Protein AF-A0A0Q5LXE8-F1 (afdb_monomer_lite)

Structure (mmCIF, N/CA/C/O backbone):
data_AF-A0A0Q5LXE8-F1
#
_entry.id   AF-A0A0Q5LXE8-F1
#
loop_
_atom_site.group_PDB
_atom_site.id
_atom_site.type_symbol
_atom_site.label_atom_id
_atom_site.label_alt_id
_atom_site.label_comp_id
_atom_site.label_asym_id
_atom_site.label_entity_id
_atom_site.label_seq_id
_atom_site.pdbx_PDB_ins_code
_atom_site.Cartn_x
_atom_site.Cartn_y
_atom_site.Cartn_z
_atom_site.occupancy
_atom_site.B_iso_or_equiv
_atom_site.auth_seq_id
_atom_site.auth_comp_id
_atom_site.auth_asym_id
_atom_site.auth_atom_id
_atom_site.pdbx_PDB_model_num
ATOM 1 N N . MET A 1 1 ? -20.394 -5.413 -3.104 1.00 43.16 1 MET A N 1
ATOM 2 C CA . MET A 1 1 ? -20.670 -5.045 -1.696 1.00 43.16 1 MET A CA 1
ATOM 3 C C . MET A 1 1 ? -19.802 -5.843 -0.697 1.00 43.16 1 MET A C 1
ATOM 5 O O . MET A 1 1 ? -20.234 -6.058 0.421 1.00 43.16 1 MET A O 1
ATOM 9 N N . SER A 1 2 ? -18.561 -6.248 -1.033 1.00 53.00 2 SER A N 1
ATOM 10 C CA . SER A 1 2 ? -17.714 -7.101 -0.161 1.00 53.00 2 SER A CA 1
ATOM 11 C C . SER A 1 2 ? -16.307 -6.540 0.102 1.00 53.00 2 SER A C 1
ATOM 13 O O . SER A 1 2 ? -15.393 -7.279 0.457 1.00 53.00 2 SER A O 1
ATOM 15 N N . ALA A 1 3 ? -16.092 -5.230 -0.058 1.00 59.59 3 ALA A N 1
ATOM 16 C CA . ALA A 1 3 ? -14.755 -4.654 0.108 1.00 59.59 3 ALA A CA 1
ATOM 17 C C . ALA A 1 3 ? -14.202 -4.836 1.537 1.00 59.59 3 ALA A C 1
ATOM 19 O O . ALA A 1 3 ? -12.994 -4.943 1.709 1.00 59.59 3 ALA A O 1
ATOM 20 N N . TRP A 1 4 ? -15.066 -4.903 2.556 1.00 59.84 4 TRP A N 1
ATOM 21 C CA . TRP A 1 4 ? -14.654 -4.931 3.967 1.00 59.84 4 TRP A CA 1
ATOM 22 C C . TRP A 1 4 ? -14.289 -6.317 4.502 1.00 59.84 4 TRP A C 1
ATOM 24 O O . TRP A 1 4 ? -13.706 -6.406 5.572 1.00 59.84 4 TRP A O 1
ATOM 34 N N . ILE A 1 5 ? -14.597 -7.384 3.759 1.00 64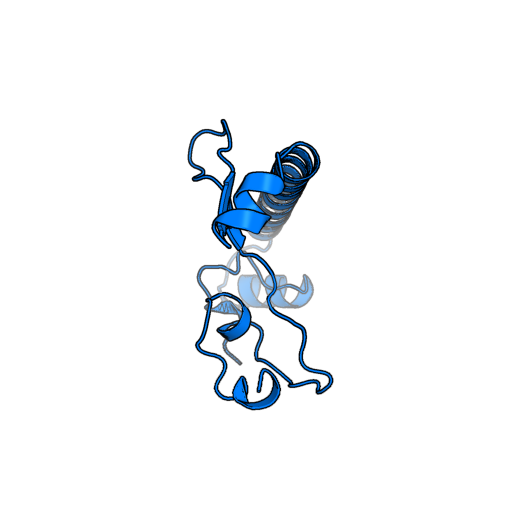.69 5 ILE A N 1
ATOM 35 C CA . ILE A 1 5 ? -14.222 -8.765 4.115 1.00 64.69 5 ILE A CA 1
ATOM 36 C C . ILE A 1 5 ? -12.831 -9.128 3.579 1.00 64.69 5 ILE A C 1
ATOM 38 O O . ILE A 1 5 ? -12.340 -10.234 3.793 1.00 64.69 5 ILE A O 1
ATOM 42 N N . SER A 1 6 ? -12.194 -8.212 2.843 1.00 71.56 6 SER A N 1
ATO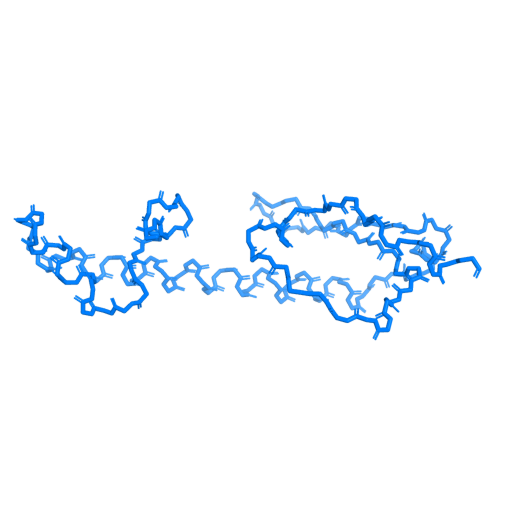M 43 C CA . SER A 1 6 ? -10.834 -8.417 2.371 1.00 71.56 6 SER A CA 1
ATOM 44 C C . SER A 1 6 ? -9.884 -8.470 3.572 1.00 71.56 6 SER A C 1
ATOM 46 O O . SER A 1 6 ? -9.887 -7.532 4.371 1.00 71.56 6 SER A O 1
ATOM 48 N N . PRO A 1 7 ? -9.000 -9.480 3.667 1.00 67.50 7 PRO A N 1
ATOM 49 C CA . PRO A 1 7 ? -8.011 -9.563 4.745 1.00 67.50 7 PRO A CA 1
ATOM 50 C C . PRO A 1 7 ? -7.016 -8.390 4.732 1.00 67.50 7 PRO A C 1
ATOM 52 O O . PRO A 1 7 ? -6.269 -8.191 5.682 1.00 67.50 7 PRO A O 1
ATOM 55 N N . HIS A 1 8 ? -7.010 -7.588 3.664 1.00 70.19 8 HIS A N 1
ATOM 56 C CA . HIS A 1 8 ? -6.180 -6.394 3.527 1.00 70.19 8 HIS A CA 1
ATOM 57 C C . HIS A 1 8 ? -6.864 -5.110 4.023 1.00 70.19 8 HIS A C 1
ATOM 59 O O . HIS A 1 8 ? -6.289 -4.027 3.899 1.00 70.19 8 HIS A O 1
ATOM 65 N N . VAL A 1 9 ? -8.096 -5.193 4.534 1.00 79.31 9 VAL A N 1
ATOM 66 C CA . VAL A 1 9 ? -8.852 -4.043 5.039 1.00 79.31 9 VAL A CA 1
ATOM 67 C C . VAL A 1 9 ? -8.870 -4.075 6.563 1.00 79.31 9 VAL A C 1
ATOM 69 O O . VAL A 1 9 ? -9.574 -4.864 7.175 1.00 79.31 9 VAL A O 1
ATOM 72 N N . ILE A 1 10 ? -8.093 -3.173 7.168 1.00 88.12 10 ILE A N 1
ATOM 73 C CA . ILE A 1 10 ? -7.963 -3.027 8.629 1.00 88.12 10 ILE A CA 1
ATOM 74 C C . ILE A 1 10 ? -9.265 -2.504 9.259 1.00 88.12 10 ILE A C 1
ATOM 76 O O . ILE A 1 10 ? -9.669 -2.938 10.331 1.00 88.12 10 ILE A O 1
ATOM 80 N N . ARG A 1 11 ? -9.913 -1.543 8.590 1.00 89.56 11 ARG A N 1
ATOM 81 C CA . ARG A 1 11 ? -11.207 -0.945 8.953 1.00 89.56 11 ARG A CA 1
ATOM 82 C C . ARG A 1 11 ? -11.861 -0.324 7.716 1.00 89.56 11 ARG A C 1
ATOM 84 O O . ARG A 1 11 ? -11.142 -0.022 6.754 1.00 89.56 11 ARG A O 1
ATOM 91 N N . PRO A 1 12 ? -13.179 -0.056 7.731 1.00 89.50 12 PRO A N 1
ATOM 92 C CA . PRO A 1 12 ? -13.830 0.760 6.714 1.00 89.50 12 PRO A CA 1
ATOM 93 C C . PRO A 1 12 ? -13.096 2.084 6.460 1.00 89.50 12 PRO A C 1
ATOM 95 O O . PRO A 1 12 ? -12.472 2.671 7.352 1.00 89.50 12 PRO A O 1
ATOM 98 N N . GLN A 1 13 ? -13.151 2.549 5.209 1.00 85.44 13 GLN A N 1
ATOM 99 C CA . GLN A 1 13 ? -12.466 3.779 4.809 1.00 85.44 13 GLN A CA 1
ATOM 100 C C . GLN A 1 13 ? -13.068 5.005 5.488 1.00 85.44 13 GLN A C 1
ATOM 102 O O . GLN A 1 13 ? -12.315 5.843 5.984 1.00 85.44 13 GLN A O 1
ATOM 107 N N . ARG A 1 14 ? -14.404 5.083 5.524 1.00 89.56 14 ARG A N 1
ATOM 108 C CA . ARG A 1 14 ? -15.137 6.174 6.162 1.00 89.56 14 ARG A CA 1
ATOM 109 C C . ARG A 1 14 ? -15.311 5.874 7.641 1.00 89.56 14 ARG A C 1
ATOM 111 O O . ARG A 1 14 ? -15.709 4.775 8.020 1.00 89.56 14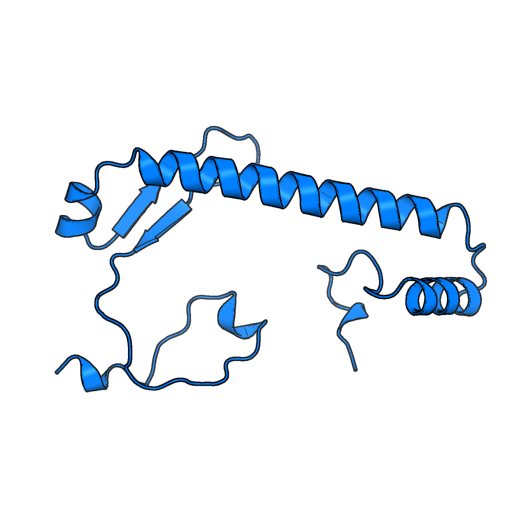 ARG A O 1
ATOM 118 N N . ASP A 1 15 ? -15.067 6.885 8.458 1.00 93.00 15 ASP A N 1
ATOM 119 C CA . ASP A 1 15 ? -15.128 6.761 9.912 1.00 93.00 15 ASP A CA 1
ATOM 120 C C . ASP A 1 15 ? -16.532 6.415 10.397 1.00 93.00 15 ASP A C 1
ATOM 122 O O . ASP A 1 15 ? -16.699 5.513 11.216 1.00 93.00 15 ASP A O 1
ATOM 126 N N . ARG A 1 16 ? -17.544 7.033 9.781 1.00 94.19 16 ARG A N 1
ATOM 127 C CA . ARG A 1 16 ? -18.945 6.755 10.088 1.00 94.19 16 ARG A CA 1
ATOM 128 C C . ARG A 1 16 ? -19.332 5.299 9.841 1.00 94.19 16 ARG A C 1
ATOM 130 O O . ARG A 1 16 ? -20.047 4.710 10.644 1.00 94.19 16 ARG A O 1
ATOM 137 N N . ASP A 1 17 ? -18.848 4.719 8.747 1.00 92.19 17 ASP A N 1
ATOM 138 C CA . ASP A 1 17 ? -19.138 3.326 8.410 1.00 92.19 17 ASP A CA 1
ATOM 139 C C . ASP A 1 17 ? -18.531 2.390 9.461 1.00 92.19 17 ASP A C 1
ATOM 141 O O . ASP A 1 17 ? -19.145 1.398 9.843 1.00 92.19 17 ASP A O 1
ATOM 145 N N . PHE A 1 18 ? -17.348 2.726 9.981 1.00 93.12 18 PHE A N 1
ATOM 146 C CA . PHE A 1 18 ? -16.712 1.923 11.016 1.00 93.12 18 PHE A CA 1
ATOM 147 C C . PHE A 1 18 ? -17.419 2.020 12.371 1.00 93.12 18 PHE A C 1
ATOM 149 O O . PHE A 1 18 ? -17.645 0.992 13.003 1.00 93.12 18 PHE A O 1
ATOM 156 N N . GLU A 1 19 ? -17.832 3.216 12.794 1.00 95.44 19 GLU A N 1
ATOM 157 C CA . GLU A 1 19 ? -18.651 3.392 14.004 1.00 95.44 19 GLU A CA 1
ATOM 158 C C . GLU A 1 19 ? -19.949 2.582 13.947 1.00 95.44 19 GLU A C 1
ATOM 160 O O . GLU A 1 19 ? -20.330 1.944 14.931 1.00 95.44 19 GLU A O 1
ATOM 165 N N . LEU A 1 20 ? -20.622 2.593 12.790 1.00 94.62 20 LEU A N 1
ATOM 166 C CA . LEU A 1 20 ? -21.849 1.832 12.571 1.00 94.62 20 LEU A CA 1
ATOM 167 C C . LEU A 1 20 ? -21.596 0.330 12.687 1.00 94.62 20 LEU A C 1
ATOM 169 O O . LEU A 1 20 ? -22.377 -0.360 13.336 1.00 94.62 20 LEU A O 1
ATOM 173 N N . VAL A 1 21 ? -20.495 -0.167 12.118 1.00 92.12 21 VAL A N 1
ATOM 174 C CA . VAL A 1 21 ? -20.101 -1.577 12.241 1.00 92.12 21 VAL A CA 1
ATOM 175 C C . VAL A 1 21 ? -19.830 -1.950 13.698 1.00 92.12 21 VAL A C 1
ATOM 177 O O . VAL A 1 21 ? -20.355 -2.956 14.164 1.00 92.12 21 VAL A O 1
ATOM 180 N N . LEU A 1 22 ? -19.065 -1.143 14.440 1.00 94.44 22 LEU A N 1
ATOM 181 C CA . LEU A 1 22 ? -18.778 -1.408 15.856 1.00 94.44 22 LEU A CA 1
ATOM 182 C C . LEU A 1 22 ? -20.060 -1.436 16.694 1.00 94.44 22 LEU A C 1
ATOM 184 O O . LEU A 1 22 ? -20.274 -2.364 17.471 1.00 94.44 22 LEU A O 1
ATOM 188 N N . THR A 1 23 ? -20.941 -0.462 16.470 1.00 95.44 23 THR A N 1
ATOM 189 C CA . THR A 1 23 ? -22.230 -0.369 17.166 1.00 95.44 23 THR A CA 1
ATOM 190 C C . THR A 1 23 ? -23.134 -1.553 16.831 1.00 95.44 23 THR A C 1
ATOM 192 O O . THR A 1 23 ? -23.749 -2.131 17.723 1.00 95.44 23 THR A O 1
ATOM 195 N N . TRP A 1 24 ? -23.198 -1.949 15.557 1.00 95.00 24 TRP A N 1
ATOM 196 C CA . TRP A 1 24 ? -23.979 -3.103 15.107 1.00 95.00 24 TRP A CA 1
ATOM 197 C C . TRP A 1 24 ? -23.482 -4.417 15.722 1.00 95.00 24 TRP A C 1
ATOM 199 O O . TRP A 1 24 ? -24.287 -5.279 16.061 1.00 95.00 24 TRP A O 1
ATOM 209 N N . LEU A 1 25 ? -22.170 -4.542 15.935 1.00 93.69 25 LEU A N 1
ATOM 210 C CA . LEU A 1 25 ? -21.552 -5.668 16.640 1.00 93.69 25 LEU A CA 1
ATOM 211 C C . LEU A 1 25 ? -21.734 -5.614 18.169 1.00 93.69 25 LEU A C 1
ATOM 213 O O . LEU A 1 25 ? -21.256 -6.508 18.864 1.00 93.69 25 LEU A O 1
ATOM 217 N N . GLY A 1 26 ? -22.388 -4.580 18.710 1.00 96.19 26 GLY A N 1
ATOM 218 C CA . GLY A 1 26 ? -22.544 -4.385 20.154 1.00 96.19 26 GLY A CA 1
ATOM 219 C C . GLY A 1 26 ? -21.235 -4.053 20.879 1.00 96.19 26 GLY A C 1
ATOM 220 O O . GLY A 1 26 ? -21.159 -4.183 22.100 1.00 96.19 26 GLY A O 1
ATOM 221 N N . LEU A 1 27 ? -20.196 -3.640 20.146 1.00 95.44 27 LEU A N 1
ATOM 222 C CA . LEU A 1 27 ? -18.914 -3.235 20.710 1.00 95.44 27 LEU A CA 1
ATOM 223 C C . LEU A 1 27 ? -18.953 -1.755 21.091 1.00 95.44 27 LEU A C 1
ATOM 225 O O . LEU A 1 27 ? -19.575 -0.931 20.417 1.00 95.44 27 LEU A O 1
ATOM 229 N N . GLN A 1 28 ? -18.240 -1.392 22.157 1.00 96.06 28 GLN A N 1
ATOM 230 C CA . GLN A 1 28 ? -18.005 0.020 22.447 1.00 96.06 28 GLN A CA 1
ATOM 231 C C . GLN A 1 28 ? -17.181 0.646 21.316 1.00 96.06 28 GLN A C 1
ATOM 233 O O . GLN A 1 28 ? -16.271 0.014 20.791 1.00 96.06 28 GLN A O 1
ATOM 238 N N . VAL A 1 29 ? -17.488 1.883 20.917 1.00 94.75 29 VAL A N 1
ATOM 239 C CA . VAL A 1 29 ? -16.751 2.541 19.820 1.00 94.75 29 VAL A CA 1
ATOM 240 C C . VAL A 1 29 ? -15.281 2.717 20.199 1.00 94.75 29 VAL A C 1
ATOM 242 O O . VAL A 1 29 ? -14.394 2.418 19.404 1.00 94.75 29 VAL A O 1
ATOM 245 N N . GLN A 1 30 ? -15.015 3.132 21.437 1.00 95.62 30 GLN A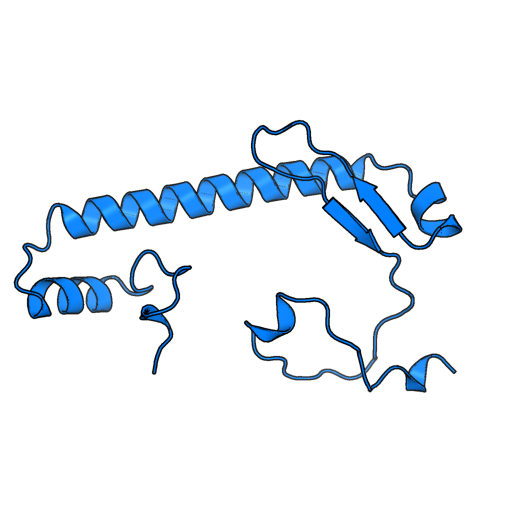 N 1
ATOM 246 C CA . GLN A 1 30 ? -13.669 3.150 22.003 1.00 95.62 30 GLN A CA 1
ATOM 247 C C . GLN A 1 30 ? -13.416 1.904 22.860 1.00 95.62 30 GLN A C 1
ATOM 249 O O . GLN A 1 30 ? -14.350 1.423 23.501 1.00 95.62 30 GLN A O 1
ATOM 254 N N . PRO A 1 31 ? -12.179 1.366 22.882 1.00 95.31 31 PRO A N 1
ATOM 255 C CA . PRO A 1 31 ? -10.964 1.863 22.211 1.00 95.31 31 PRO A CA 1
ATOM 256 C C . PRO A 1 31 ? -10.781 1.346 20.769 1.00 95.31 31 PRO A C 1
ATOM 258 O O . PRO A 1 31 ? -9.779 1.634 20.118 1.00 95.31 31 PRO A O 1
ATOM 261 N N . TYR A 1 32 ? -11.714 0.536 20.258 1.00 95.62 32 TYR A N 1
ATOM 262 C CA . TYR A 1 32 ? -11.566 -0.157 18.973 1.00 95.62 32 TYR A CA 1
ATOM 263 C C . TYR A 1 32 ? -11.393 0.798 17.790 1.00 95.62 32 TYR A C 1
ATOM 265 O O . TYR A 1 32 ? -10.596 0.529 16.887 1.00 95.62 32 TYR A O 1
ATOM 273 N N . PHE A 1 33 ? -12.108 1.926 17.807 1.00 95.81 33 PHE A N 1
ATOM 274 C CA . PHE A 1 33 ? -11.987 2.949 16.782 1.00 95.81 33 PHE A CA 1
ATOM 275 C C . PHE A 1 33 ? -10.572 3.521 16.725 1.00 95.81 33 PHE A C 1
ATOM 277 O O . PHE A 1 33 ? -9.983 3.602 15.642 1.00 95.81 33 PHE A O 1
ATOM 284 N N . GLU A 1 34 ? -10.027 3.905 17.877 1.00 96.50 34 GLU A N 1
ATOM 285 C CA . GLU A 1 34 ? -8.678 4.450 17.991 1.00 96.50 34 GLU A CA 1
ATOM 286 C C . GLU A 1 34 ? -7.632 3.411 17.587 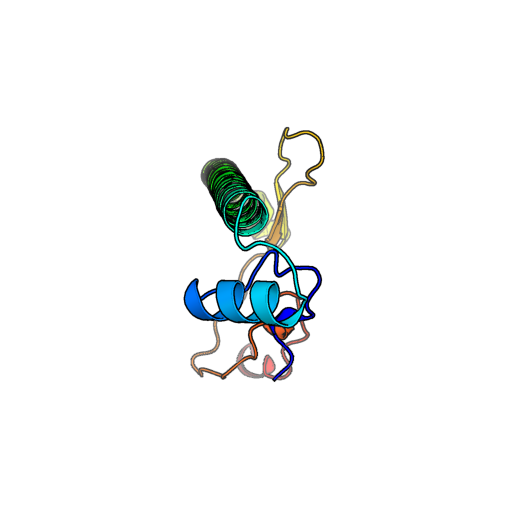1.00 96.50 34 GLU A C 1
ATOM 288 O O . GLU A 1 34 ? -6.847 3.663 16.676 1.00 96.50 34 GLU A O 1
ATOM 293 N N . ASN A 1 35 ? -7.699 2.202 18.145 1.00 96.12 35 ASN A N 1
ATOM 294 C CA . ASN A 1 35 ? -6.750 1.131 17.843 1.00 96.12 35 ASN A CA 1
ATOM 295 C C . ASN A 1 35 ? -6.674 0.829 16.339 1.00 96.12 35 ASN A C 1
ATOM 297 O O . ASN A 1 35 ? -5.584 0.761 15.768 1.00 96.12 35 ASN A O 1
ATOM 301 N N . ALA A 1 36 ? -7.819 0.696 15.663 1.00 94.06 36 ALA A N 1
ATOM 302 C CA . ALA A 1 36 ? -7.833 0.434 14.226 1.00 94.06 36 ALA A CA 1
ATOM 303 C C . ALA A 1 36 ? -7.462 1.672 13.386 1.00 94.06 36 ALA A C 1
ATOM 305 O O . ALA A 1 36 ? -6.927 1.518 12.286 1.00 94.06 36 ALA A O 1
ATOM 306 N N . SER A 1 37 ? -7.720 2.895 13.873 1.00 94.56 37 SER A N 1
ATOM 307 C CA . SER A 1 37 ? -7.215 4.130 13.244 1.00 94.56 37 SER A CA 1
ATOM 308 C C . SER A 1 37 ? -5.694 4.165 13.257 1.00 94.56 37 SER A C 1
ATOM 310 O O . SER A 1 37 ? -5.078 4.352 12.208 1.00 94.56 37 SER A O 1
ATOM 312 N N . THR A 1 38 ? -5.109 3.937 14.431 1.00 96.50 38 THR A N 1
ATOM 313 C CA . THR A 1 38 ? -3.666 3.931 14.658 1.00 96.50 38 THR A CA 1
ATOM 314 C C . THR A 1 38 ? -3.005 2.833 13.840 1.00 96.50 38 THR A C 1
ATOM 316 O O . THR A 1 38 ? -2.075 3.108 13.088 1.00 96.50 38 THR A O 1
ATOM 319 N N . LEU A 1 39 ? -3.551 1.613 13.862 1.00 95.06 39 LEU A N 1
ATOM 320 C CA . LEU A 1 39 ? -3.041 0.517 13.040 1.00 95.06 39 LEU A CA 1
ATOM 321 C C . LEU A 1 39 ? -3.091 0.848 11.539 1.00 95.06 39 LEU A C 1
ATOM 323 O O . LEU A 1 39 ? -2.110 0.634 10.830 1.00 95.06 39 LEU A O 1
ATOM 327 N N . ARG A 1 40 ? -4.203 1.413 11.039 1.00 92.31 40 ARG A N 1
ATOM 328 C CA . ARG A 1 40 ? -4.313 1.841 9.632 1.00 92.31 40 ARG A CA 1
ATOM 329 C C . ARG A 1 40 ? -3.263 2.893 9.282 1.00 92.31 40 ARG A C 1
ATOM 331 O O . ARG A 1 40 ? -2.654 2.813 8.216 1.00 92.31 40 ARG A O 1
ATOM 338 N N . TYR A 1 41 ? -3.074 3.876 10.157 1.00 93.81 41 TYR A N 1
ATOM 339 C CA . TYR A 1 41 ? -2.090 4.933 9.971 1.00 93.81 41 TYR A CA 1
ATOM 340 C C . TYR A 1 41 ? -0.666 4.372 9.906 1.00 93.81 41 TYR A C 1
ATOM 342 O O . TYR A 1 41 ? 0.029 4.631 8.922 1.00 93.81 41 TYR A O 1
ATOM 350 N N . GLU A 1 42 ? -0.263 3.558 10.883 1.00 95.25 42 GLU A N 1
ATOM 351 C CA . GLU A 1 42 ? 1.093 3.006 10.952 1.00 95.25 42 GLU A CA 1
ATOM 352 C C . GLU A 1 42 ? 1.385 2.052 9.790 1.00 95.25 42 GLU A C 1
ATOM 354 O O . GLU A 1 42 ? 2.437 2.153 9.162 1.00 95.25 42 GLU A O 1
ATOM 359 N N . VAL A 1 43 ? 0.428 1.203 9.395 1.00 90.81 43 VAL A N 1
ATOM 360 C CA . VAL A 1 43 ? 0.589 0.340 8.211 1.00 90.81 43 VAL A CA 1
ATOM 361 C C . VAL A 1 43 ? 0.776 1.175 6.943 1.00 90.81 43 VAL A C 1
ATOM 363 O O . VAL A 1 43 ? 1.654 0.884 6.127 1.00 90.81 43 VAL A O 1
ATOM 366 N N . HIS A 1 44 ? -0.018 2.232 6.753 1.00 89.44 44 HIS A N 1
ATOM 367 C CA . HIS A 1 44 ? 0.143 3.116 5.598 1.00 89.44 44 HIS A CA 1
ATOM 368 C C . HIS A 1 44 ? 1.457 3.891 5.631 1.00 89.44 44 HIS A C 1
ATOM 370 O O . HIS A 1 44 ? 2.078 4.067 4.583 1.00 89.44 44 HIS A O 1
ATOM 376 N N . ARG A 1 45 ? 1.894 4.340 6.809 1.00 93.94 45 ARG A N 1
ATOM 377 C CA . ARG A 1 45 ? 3.183 5.001 6.991 1.00 93.94 45 ARG A CA 1
ATOM 378 C C . ARG A 1 45 ? 4.331 4.063 6.626 1.00 93.94 45 ARG A C 1
ATOM 380 O O . ARG A 1 45 ? 5.097 4.411 5.734 1.00 93.94 45 ARG A O 1
ATOM 387 N N . ALA A 1 46 ? 4.382 2.870 7.215 1.00 89.56 46 ALA A N 1
ATOM 388 C CA . ALA A 1 46 ? 5.407 1.868 6.932 1.00 89.56 46 ALA A CA 1
ATOM 389 C C . ALA A 1 46 ? 5.435 1.478 5.445 1.00 89.56 46 ALA A C 1
ATOM 391 O O . ALA A 1 46 ? 6.499 1.386 4.842 1.00 89.56 46 ALA A O 1
ATOM 392 N N . THR A 1 47 ? 4.264 1.334 4.813 1.00 86.56 47 THR A N 1
ATOM 393 C CA . THR A 1 47 ? 4.174 1.049 3.369 1.00 86.56 47 THR A CA 1
ATOM 394 C C . THR A 1 47 ? 4.768 2.178 2.520 1.00 86.56 47 THR A C 1
ATOM 396 O O . THR A 1 47 ? 5.453 1.908 1.534 1.00 86.56 47 THR A O 1
ATOM 399 N N . ARG A 1 48 ? 4.510 3.447 2.873 1.00 90.12 48 ARG A N 1
ATOM 400 C CA . ARG A 1 48 ? 5.100 4.604 2.176 1.00 90.12 48 ARG A CA 1
ATOM 401 C C . ARG A 1 48 ? 6.607 4.681 2.395 1.00 90.12 48 ARG A C 1
ATOM 403 O O . ARG A 1 48 ? 7.335 4.909 1.441 1.00 90.12 48 ARG A O 1
ATOM 410 N N . GLU A 1 49 ? 7.070 4.471 3.623 1.00 90.94 49 GLU A N 1
ATOM 411 C CA . GLU A 1 49 ? 8.500 4.466 3.944 1.00 90.94 49 GLU A CA 1
ATOM 412 C C . GLU A 1 49 ? 9.239 3.369 3.169 1.00 90.94 49 GLU A C 1
ATOM 414 O O . GLU A 1 49 ? 10.277 3.643 2.570 1.00 90.94 49 GLU A O 1
ATOM 419 N N . LEU A 1 50 ? 8.666 2.163 3.097 1.00 86.00 50 LEU A N 1
ATOM 420 C CA . LEU A 1 50 ? 9.196 1.080 2.275 1.00 86.00 50 LEU A CA 1
ATOM 421 C C . LEU A 1 50 ? 9.258 1.483 0.802 1.00 86.00 50 LEU A C 1
ATOM 423 O O . LEU A 1 50 ? 10.313 1.350 0.196 1.00 86.00 50 LEU A O 1
ATOM 427 N N . ARG A 1 51 ? 8.163 2.010 0.234 1.00 85.56 51 ARG A N 1
ATOM 428 C CA . ARG A 1 51 ? 8.144 2.480 -1.159 1.00 85.56 51 ARG A CA 1
ATOM 429 C C . ARG A 1 51 ? 9.270 3.477 -1.432 1.00 85.56 51 ARG A C 1
ATOM 431 O O . ARG A 1 51 ? 9.981 3.303 -2.408 1.00 85.56 51 ARG A O 1
ATOM 438 N N . ASN A 1 52 ? 9.458 4.470 -0.571 1.00 88.75 52 ASN A N 1
ATOM 439 C CA . ASN A 1 52 ? 10.506 5.470 -0.771 1.00 88.75 52 ASN A CA 1
ATOM 440 C C . ASN A 1 52 ? 11.908 4.837 -0.751 1.00 88.75 52 ASN A C 1
ATOM 442 O O . ASN A 1 52 ? 12.778 5.240 -1.515 1.00 88.75 52 ASN A O 1
ATOM 446 N N . ARG A 1 53 ? 12.140 3.828 0.103 1.00 86.12 53 ARG A N 1
ATOM 447 C CA . ARG A 1 53 ? 13.404 3.068 0.107 1.00 86.12 53 ARG A CA 1
ATOM 448 C C . ARG A 1 53 ? 13.580 2.264 -1.178 1.00 86.12 53 ARG A C 1
ATOM 450 O O . ARG A 1 53 ? 14.673 2.244 -1.727 1.00 86.12 53 ARG A O 1
ATOM 457 N N . LEU A 1 54 ? 12.511 1.629 -1.656 1.00 84.38 54 LEU A N 1
ATOM 458 C CA . LEU A 1 54 ? 12.502 0.900 -2.923 1.00 84.38 54 LEU A CA 1
ATOM 459 C C . LEU A 1 54 ? 12.849 1.820 -4.107 1.00 84.38 54 LEU A C 1
ATOM 461 O O . LEU A 1 54 ? 13.701 1.475 -4.920 1.00 84.38 54 LEU A O 1
ATOM 465 N N . GLU A 1 55 ? 12.220 2.996 -4.172 1.00 85.38 55 GLU A N 1
ATOM 466 C CA . GLU A 1 55 ? 12.488 4.026 -5.185 1.00 85.38 55 GLU A CA 1
ATOM 467 C C . GLU A 1 55 ? 13.949 4.492 -5.121 1.00 85.38 55 GLU A C 1
ATOM 469 O O . GLU A 1 55 ? 14.629 4.498 -6.141 1.00 85.38 55 GLU A O 1
ATOM 474 N N . ALA A 1 56 ? 14.483 4.744 -3.922 1.00 87.19 56 ALA A N 1
ATOM 475 C CA . ALA A 1 56 ? 15.882 5.132 -3.757 1.00 87.19 56 ALA A CA 1
ATOM 476 C C . ALA A 1 56 ? 16.875 4.055 -4.235 1.00 87.19 56 ALA A C 1
ATOM 478 O O . ALA A 1 56 ? 17.929 4.390 -4.770 1.00 87.19 56 ALA A O 1
ATOM 479 N N . VAL A 1 57 ? 16.570 2.764 -4.056 1.00 85.19 57 VAL A N 1
ATOM 480 C CA . VAL A 1 57 ? 17.416 1.685 -4.598 1.00 85.19 57 VAL A CA 1
ATOM 481 C C . VAL A 1 57 ? 17.353 1.668 -6.126 1.00 85.19 57 VAL A C 1
ATOM 483 O O . VAL A 1 57 ? 18.389 1.520 -6.768 1.00 85.19 57 VAL A O 1
ATOM 486 N N . ALA A 1 58 ? 16.168 1.861 -6.708 1.00 83.00 58 ALA A N 1
ATOM 487 C CA . ALA A 1 58 ? 16.001 1.926 -8.157 1.00 83.00 58 ALA A CA 1
ATOM 488 C C . ALA A 1 58 ? 16.744 3.118 -8.782 1.00 83.00 58 ALA A C 1
ATOM 490 O O . ALA A 1 58 ? 17.397 2.944 -9.807 1.00 83.00 58 ALA A O 1
ATOM 491 N N . ASP A 1 59 ? 16.721 4.288 -8.138 1.00 84.81 59 ASP A N 1
ATOM 492 C CA . ASP A 1 59 ? 17.425 5.493 -8.601 1.00 84.81 59 ASP A CA 1
ATOM 493 C C . ASP A 1 59 ? 18.953 5.313 -8.675 1.00 84.81 59 ASP A C 1
ATOM 495 O O . ASP A 1 59 ? 19.624 6.009 -9.435 1.00 84.81 59 ASP A O 1
ATOM 499 N N . ASN A 1 60 ? 19.513 4.386 -7.891 1.00 84.44 60 ASN A N 1
ATOM 500 C CA . ASN A 1 60 ? 20.950 4.098 -7.852 1.00 84.44 60 ASN A CA 1
ATOM 501 C C . ASN A 1 60 ? 21.338 2.816 -8.613 1.00 84.44 60 ASN A C 1
ATOM 503 O O . ASN A 1 60 ? 22.509 2.432 -8.599 1.00 84.44 60 ASN A O 1
ATOM 507 N N . ALA A 1 61 ? 20.380 2.126 -9.236 1.00 84.44 61 ALA A N 1
ATOM 508 C CA . ALA A 1 61 ? 20.632 0.868 -9.924 1.00 84.44 61 ALA A CA 1
ATOM 509 C C . ALA A 1 61 ? 21.356 1.079 -11.265 1.00 84.44 61 ALA A C 1
ATOM 511 O O . ALA A 1 61 ? 21.041 1.999 -12.020 1.00 84.44 61 ALA A O 1
ATOM 512 N N . ASP A 1 62 ? 22.287 0.180 -11.599 1.00 84.00 62 ASP A N 1
ATOM 513 C CA . ASP A 1 62 ? 22.893 0.143 -12.932 1.00 84.00 62 ASP A CA 1
ATOM 514 C C . ASP A 1 62 ? 21.892 -0.425 -13.950 1.00 84.00 62 ASP A C 1
ATOM 516 O O . ASP A 1 62 ? 21.645 -1.633 -14.026 1.00 84.00 62 ASP A O 1
ATOM 520 N N . LEU A 1 63 ? 21.305 0.465 -14.749 1.00 84.94 63 LEU A N 1
ATOM 521 C CA . LEU A 1 63 ? 20.290 0.103 -15.733 1.00 84.94 63 LEU A CA 1
ATOM 522 C C . LEU A 1 63 ? 20.849 -0.699 -16.916 1.00 84.94 63 LEU A C 1
ATOM 524 O O . LEU A 1 63 ? 20.059 -1.293 -17.650 1.00 84.94 63 LEU A O 1
ATOM 528 N N . HIS A 1 64 ? 22.170 -0.796 -17.100 1.00 86.38 64 HIS A N 1
ATOM 529 C CA . HIS A 1 64 ? 22.736 -1.598 -18.187 1.00 86.38 64 HIS A CA 1
ATOM 530 C C . HIS A 1 64 ? 22.403 -3.089 -18.059 1.00 86.38 64 HIS A C 1
ATOM 532 O O . HIS A 1 64 ? 22.196 -3.774 -19.067 1.00 86.38 64 HIS A O 1
ATOM 538 N N . GLU A 1 65 ? 22.296 -3.612 -16.834 1.00 83.12 65 GLU A N 1
ATOM 539 C CA . GLU A 1 65 ? 21.839 -4.986 -16.626 1.00 83.12 65 GLU A CA 1
ATOM 540 C C . GLU A 1 65 ? 20.380 -5.153 -17.065 1.00 83.12 65 GLU A C 1
ATOM 542 O O . GLU A 1 65 ? 20.059 -6.104 -17.784 1.00 83.12 65 GLU A O 1
ATOM 547 N N . LEU A 1 66 ? 19.520 -4.192 -16.718 1.00 86.62 66 LEU A N 1
ATOM 548 C CA . LEU A 1 66 ? 18.115 -4.176 -17.119 1.00 86.62 66 LEU A CA 1
ATOM 549 C C . LEU A 1 66 ? 17.960 -4.078 -18.644 1.00 86.62 66 LEU A C 1
ATOM 551 O O . LEU A 1 66 ? 17.121 -4.765 -19.230 1.00 86.62 66 LEU A O 1
ATOM 555 N N . GLU A 1 67 ? 18.785 -3.267 -19.307 1.00 86.56 67 GLU A N 1
ATOM 556 C CA . GLU A 1 67 ? 18.795 -3.135 -20.765 1.00 86.56 67 GLU A CA 1
ATOM 557 C C . GLU A 1 67 ? 19.148 -4.448 -21.465 1.00 86.56 67 GLU A C 1
ATOM 559 O O . GLU A 1 67 ? 18.498 -4.790 -22.462 1.00 86.56 67 GLU A O 1
ATOM 564 N N . ARG A 1 68 ? 20.150 -5.165 -20.933 1.00 88.06 68 ARG A N 1
ATOM 565 C CA . ARG A 1 68 ? 20.716 -6.396 -21.499 1.00 88.06 68 ARG A CA 1
ATOM 566 C C . ARG A 1 68 ? 19.873 -7.636 -21.202 1.00 88.06 68 ARG A C 1
ATOM 568 O O . ARG A 1 68 ? 19.680 -8.460 -22.090 1.00 88.06 68 ARG A O 1
ATOM 575 N N . MET A 1 69 ? 19.410 -7.789 -19.963 1.00 89.75 69 MET A N 1
ATOM 576 C CA . MET A 1 69 ? 18.697 -8.983 -19.486 1.00 89.75 69 MET A CA 1
ATOM 577 C C . MET A 1 69 ? 17.173 -8.837 -19.544 1.00 89.75 69 MET A C 1
ATOM 579 O O . MET A 1 69 ? 16.452 -9.829 -19.427 1.00 89.75 69 MET A O 1
ATOM 583 N N . GLY A 1 70 ? 16.664 -7.611 -19.690 1.00 86.81 70 GLY A N 1
ATOM 584 C CA . GLY A 1 70 ? 15.231 -7.309 -19.676 1.00 86.81 70 GLY A CA 1
ATOM 585 C C . GLY A 1 70 ? 14.584 -7.385 -18.289 1.00 86.81 70 GLY A C 1
ATOM 586 O O . GLY A 1 70 ? 13.405 -7.069 -18.148 1.00 86.81 70 GLY A O 1
ATOM 587 N N . HIS A 1 71 ? 15.331 -7.786 -17.262 1.00 88.44 71 HIS A N 1
ATOM 588 C CA . HIS A 1 71 ? 14.897 -7.818 -15.872 1.00 88.44 71 HIS A CA 1
ATOM 589 C C . HIS A 1 71 ? 16.098 -7.662 -14.938 1.00 88.44 71 HIS A C 1
ATOM 591 O O . HIS A 1 71 ? 17.222 -7.979 -15.322 1.00 88.44 71 HIS A O 1
ATOM 597 N N . MET A 1 72 ? 15.852 -7.204 -13.713 1.00 88.06 72 MET A N 1
ATOM 598 C CA . MET A 1 72 ? 16.840 -7.210 -12.636 1.00 88.06 72 MET A CA 1
ATOM 599 C C . MET A 1 72 ? 16.146 -7.377 -11.283 1.00 88.06 72 MET A C 1
ATOM 601 O O . MET A 1 72 ? 14.958 -7.077 -11.142 1.00 88.06 72 MET A O 1
ATOM 605 N N . THR A 1 73 ? 16.888 -7.845 -10.282 1.00 86.12 73 THR A N 1
ATOM 606 C CA . THR A 1 73 ? 16.416 -7.871 -8.893 1.00 86.12 73 THR A CA 1
ATOM 607 C C . THR A 1 73 ? 17.167 -6.813 -8.099 1.00 86.12 73 THR A C 1
ATOM 609 O O . THR A 1 73 ? 18.391 -6.771 -8.134 1.00 86.12 73 THR A O 1
ATOM 612 N N . LEU A 1 74 ? 16.429 -5.957 -7.401 1.00 84.88 74 LEU A N 1
ATOM 613 C CA . LEU A 1 74 ? 16.966 -4.928 -6.522 1.00 84.88 74 LEU A CA 1
ATOM 614 C C . LEU A 1 74 ? 16.788 -5.377 -5.080 1.00 84.88 74 LEU A C 1
ATOM 616 O O . LEU A 1 74 ? 15.675 -5.362 -4.550 1.00 84.88 74 LEU A O 1
ATOM 620 N N . ASP A 1 75 ? 17.871 -5.798 -4.444 1.00 81.94 75 ASP A N 1
ATOM 621 C CA . ASP A 1 75 ? 17.817 -6.224 -3.054 1.00 81.94 75 ASP A CA 1
ATOM 622 C C . ASP A 1 75 ? 17.581 -5.041 -2.113 1.00 81.94 75 ASP A C 1
ATOM 624 O O . ASP A 1 75 ? 18.100 -3.941 -2.307 1.00 81.94 75 ASP A O 1
ATOM 628 N N . ILE A 1 76 ? 16.805 -5.290 -1.057 1.00 80.62 76 ILE A N 1
ATOM 629 C CA . ILE A 1 76 ? 16.660 -4.359 0.057 1.00 80.62 76 ILE A CA 1
ATOM 630 C C . ILE A 1 76 ? 17.139 -5.002 1.344 1.00 80.62 76 ILE A C 1
ATOM 632 O O . ILE A 1 76 ? 16.727 -6.102 1.709 1.00 80.62 76 ILE A O 1
ATOM 636 N N . THR A 1 77 ? 17.990 -4.283 2.065 1.00 77.31 77 THR A N 1
ATOM 637 C CA . THR A 1 77 ? 18.498 -4.704 3.373 1.00 77.31 77 THR A CA 1
ATOM 638 C C . THR A 1 77 ? 17.479 -4.367 4.467 1.00 77.31 77 THR A C 1
ATOM 640 O O . THR A 1 77 ? 17.798 -3.667 5.422 1.00 77.31 77 THR A O 1
ATOM 643 N N . GLU A 1 78 ? 16.235 -4.832 4.315 1.00 77.06 78 GLU A N 1
ATOM 644 C CA . GLU A 1 78 ? 15.170 -4.659 5.308 1.00 77.06 78 GLU A CA 1
ATOM 645 C C . GLU A 1 78 ? 14.687 -6.029 5.811 1.00 77.06 78 GLU A C 1
ATOM 647 O O . GLU A 1 78 ? 14.203 -6.845 5.017 1.00 77.06 78 GLU A O 1
ATOM 652 N N . PRO A 1 79 ? 14.774 -6.309 7.124 1.00 78.31 79 PRO A N 1
ATOM 653 C CA . PRO A 1 79 ? 14.274 -7.556 7.686 1.00 78.31 79 PRO A CA 1
ATOM 654 C C . PRO A 1 79 ? 12.801 -7.803 7.334 1.00 78.31 79 PRO A C 1
ATOM 656 O O . PRO A 1 79 ? 11.942 -6.949 7.539 1.00 78.31 79 PRO A O 1
ATOM 659 N N . GLY A 1 80 ? 12.499 -9.002 6.834 1.00 76.50 80 GLY A N 1
ATOM 660 C CA . GLY A 1 80 ? 11.131 -9.414 6.503 1.00 76.50 80 GLY A CA 1
ATOM 661 C C . GLY A 1 80 ? 10.644 -9.004 5.111 1.00 76.50 80 GLY A C 1
ATOM 662 O O . GLY A 1 80 ? 9.550 -9.416 4.725 1.00 76.50 80 GLY A O 1
ATOM 663 N N . PHE A 1 81 ? 11.447 -8.280 4.328 1.00 71.62 81 PHE A N 1
ATOM 664 C CA . PHE A 1 81 ? 11.122 -7.953 2.943 1.00 71.62 81 PHE A CA 1
ATOM 665 C C . PHE A 1 81 ? 12.054 -8.660 1.964 1.00 71.62 81 PHE A C 1
ATOM 667 O O . PHE A 1 81 ? 13.247 -8.820 2.206 1.00 71.62 81 PHE A O 1
ATOM 674 N N . ARG A 1 82 ? 11.486 -9.103 0.840 1.00 71.31 82 ARG A N 1
ATOM 675 C CA . ARG A 1 82 ? 12.270 -9.525 -0.324 1.00 71.31 82 ARG A CA 1
ATOM 676 C C . ARG A 1 82 ? 12.483 -8.312 -1.229 1.00 71.31 82 ARG A C 1
ATOM 678 O O . ARG A 1 82 ? 11.663 -7.396 -1.206 1.00 71.31 82 ARG A O 1
ATOM 685 N N . GLY A 1 83 ? 13.579 -8.318 -1.985 1.00 77.69 83 GLY A N 1
ATOM 686 C CA . GLY A 1 83 ? 13.902 -7.288 -2.971 1.00 77.69 83 GLY A CA 1
ATOM 687 C C . GLY A 1 83 ? 12.789 -7.023 -3.989 1.00 77.69 83 GLY A C 1
ATOM 688 O O . GLY A 1 83 ? 11.765 -7.708 -4.041 1.00 77.69 83 GLY A O 1
ATOM 689 N N . ILE A 1 84 ? 12.999 -6.018 -4.830 1.00 82.12 84 ILE A N 1
ATOM 690 C CA . ILE A 1 84 ? 12.118 -5.691 -5.950 1.00 82.12 84 ILE A CA 1
ATOM 691 C C . ILE A 1 84 ? 12.531 -6.516 -7.158 1.00 82.12 84 ILE A C 1
ATOM 693 O O . ILE A 1 84 ? 13.712 -6.603 -7.475 1.00 82.12 84 ILE A O 1
ATOM 697 N N . PHE A 1 85 ? 11.557 -7.042 -7.889 1.00 83.94 85 PHE A N 1
ATOM 698 C CA . PHE A 1 85 ? 11.777 -7.520 -9.247 1.00 83.94 85 PHE A CA 1
ATOM 699 C C . PHE A 1 85 ? 11.376 -6.426 -10.237 1.00 83.94 85 PHE A C 1
ATOM 701 O O . PHE A 1 85 ? 10.229 -5.974 -10.233 1.00 83.94 85 PHE A O 1
ATOM 708 N N . VAL A 1 86 ? 12.317 -5.992 -11.069 1.00 83.75 86 VAL A N 1
ATOM 709 C CA . VAL A 1 86 ? 12.117 -4.936 -12.066 1.00 83.75 86 VAL A CA 1
ATOM 710 C C . VAL A 1 86 ? 12.200 -5.551 -13.456 1.00 83.75 86 VAL A C 1
ATOM 712 O O . VAL A 1 86 ? 13.025 -6.427 -13.707 1.00 83.75 86 VAL A O 1
ATOM 715 N N . THR A 1 87 ? 11.346 -5.091 -14.368 1.00 86.62 87 THR A N 1
ATOM 716 C CA . THR A 1 87 ? 11.315 -5.550 -15.763 1.00 86.62 87 THR A CA 1
ATOM 717 C C . THR A 1 87 ? 11.418 -4.371 -16.714 1.00 86.62 87 THR A C 1
ATOM 719 O O . THR A 1 87 ? 10.917 -3.281 -16.438 1.00 86.62 87 THR A O 1
ATOM 722 N N . LYS A 1 88 ? 12.092 -4.592 -17.841 1.00 86.44 88 LYS A N 1
ATOM 723 C CA . LYS A 1 88 ? 12.193 -3.625 -18.925 1.00 86.44 88 LYS A CA 1
ATOM 724 C C . LYS A 1 88 ? 10.831 -3.499 -19.601 1.00 86.44 88 LYS A C 1
ATOM 726 O O . LYS A 1 88 ? 10.252 -4.493 -20.036 1.00 86.44 88 LYS A O 1
ATOM 731 N N . VAL A 1 89 ? 10.347 -2.269 -19.733 1.00 85.38 89 VAL A N 1
ATOM 732 C CA . VAL A 1 89 ? 9.132 -1.981 -20.501 1.00 85.38 89 VAL A CA 1
ATOM 733 C C . VAL A 1 89 ? 9.457 -2.119 -21.988 1.00 85.38 89 VAL A C 1
ATOM 735 O O . VAL A 1 89 ? 10.286 -1.378 -22.511 1.00 85.38 89 VAL A O 1
ATOM 738 N N . LEU A 1 90 ? 8.822 -3.081 -22.663 1.00 83.88 90 LEU A N 1
ATOM 739 C CA . LEU A 1 90 ? 8.986 -3.289 -24.111 1.00 83.88 90 LEU A CA 1
ATOM 740 C C . LEU A 1 90 ? 8.137 -2.317 -24.938 1.00 83.88 90 LEU A C 1
ATOM 742 O O . LEU A 1 90 ? 8.499 -1.974 -26.057 1.00 83.88 90 LEU A O 1
ATOM 746 N N . GLY A 1 91 ? 7.052 -1.815 -24.354 1.00 78.81 91 GLY A N 1
ATOM 747 C CA . GLY A 1 91 ? 6.326 -0.658 -24.849 1.00 78.81 91 GLY A CA 1
ATOM 748 C C . GLY A 1 91 ? 5.041 -0.434 -24.057 1.00 78.81 91 GLY A C 1
ATOM 749 O O . GLY A 1 91 ? 4.766 -1.123 -23.073 1.00 78.81 91 GLY A O 1
ATOM 750 N N . ILE A 1 92 ? 4.273 0.557 -24.489 1.00 81.75 92 ILE A N 1
ATOM 751 C CA . ILE A 1 92 ? 3.050 1.003 -23.829 1.00 81.75 92 ILE A CA 1
ATOM 752 C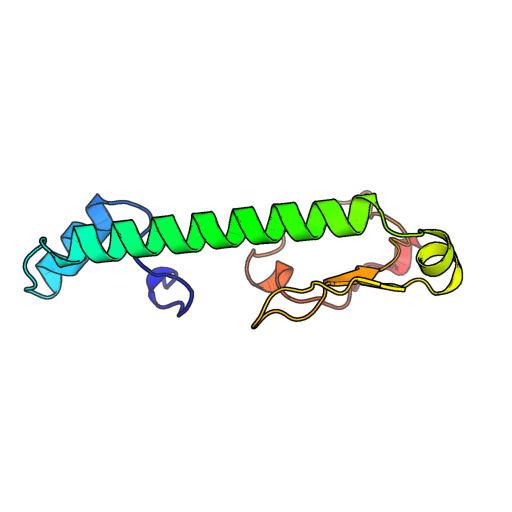 C . ILE A 1 92 ? 1.961 1.044 -24.895 1.00 81.75 92 ILE A C 1
ATOM 754 O O . ILE A 1 92 ? 2.117 1.738 -25.900 1.00 81.75 92 ILE A O 1
ATOM 758 N N . SER A 1 93 ? 0.866 0.313 -24.675 1.00 79.44 93 SER A N 1
ATOM 759 C CA . SER A 1 93 ? -0.294 0.366 -25.567 1.00 79.44 93 SER A CA 1
ATOM 760 C C . SER A 1 93 ? -0.816 1.809 -25.670 1.00 79.44 93 SER A C 1
ATOM 762 O O . SER A 1 93 ? -0.982 2.465 -24.637 1.00 79.44 93 SER A O 1
ATOM 764 N N . PRO A 1 94 ? -1.125 2.318 -26.879 1.00 81.50 94 PRO A N 1
ATOM 765 C CA . PRO A 1 94 ? -1.756 3.628 -27.042 1.00 81.50 94 PRO A CA 1
ATOM 766 C C . PRO A 1 94 ? -3.236 3.622 -26.622 1.00 81.50 94 PRO A C 1
ATOM 768 O O . PRO A 1 94 ? -3.864 4.679 -26.555 1.00 81.50 94 PRO A O 1
ATOM 771 N N . PHE A 1 95 ? -3.806 2.444 -26.352 1.00 81.56 95 PHE A N 1
ATOM 772 C CA . PHE A 1 95 ? -5.193 2.265 -25.945 1.00 81.56 95 PHE A CA 1
ATOM 773 C C . PHE A 1 95 ? -5.295 2.077 -24.431 1.00 81.56 95 PHE A C 1
ATOM 775 O O . PHE A 1 95 ? -4.493 1.370 -23.822 1.00 81.56 95 PHE A O 1
ATOM 782 N N . THR A 1 96 ? -6.313 2.683 -23.823 1.00 82.00 96 THR A N 1
ATOM 783 C CA . THR A 1 96 ? -6.595 2.552 -22.392 1.00 82.00 96 THR A CA 1
ATOM 784 C C . THR A 1 96 ? -7.680 1.510 -22.140 1.00 82.00 96 THR A C 1
ATOM 786 O O . THR A 1 96 ? -8.719 1.500 -22.798 1.00 82.00 96 THR A O 1
ATOM 789 N N . GLU A 1 97 ? -7.460 0.653 -21.143 1.00 79.56 97 GLU A N 1
ATOM 790 C CA . GLU A 1 97 ? -8.435 -0.337 -20.684 1.00 79.56 97 GLU A CA 1
ATOM 791 C C . GLU A 1 97 ? -8.732 -0.138 -19.194 1.00 79.56 97 GLU A C 1
ATOM 793 O O . GLU A 1 97 ? -7.852 0.184 -18.390 1.00 79.56 97 GLU A O 1
ATOM 798 N N . LEU A 1 98 ? -9.998 -0.317 -18.812 1.00 83.12 98 LEU A N 1
ATOM 799 C CA . LEU A 1 98 ? -10.408 -0.297 -17.413 1.00 83.12 98 LEU A CA 1
ATOM 800 C C . LEU A 1 98 ? -10.104 -1.649 -16.767 1.00 83.12 98 LEU A C 1
ATOM 802 O O . LEU A 1 98 ? -10.849 -2.607 -16.945 1.00 83.12 98 LEU A O 1
ATOM 806 N N . VAL A 1 99 ? -9.049 -1.698 -15.956 1.00 77.62 99 VAL A N 1
ATOM 807 C CA . VAL A 1 99 ? -8.673 -2.894 -15.188 1.00 77.62 99 VAL A CA 1
ATOM 808 C C . VAL A 1 99 ? -9.187 -2.786 -13.756 1.00 77.62 99 VAL A C 1
ATOM 810 O O . VAL A 1 99 ? -9.003 -1.766 -13.078 1.00 77.62 99 VAL A O 1
ATOM 813 N N . ALA A 1 100 ? -9.814 -3.850 -13.247 1.00 78.69 100 ALA A N 1
ATOM 814 C CA . ALA A 1 100 ? -10.226 -3.879 -11.855 1.00 78.69 100 ALA A CA 1
ATOM 815 C C . ALA A 1 100 ? -8.989 -3.859 -10.943 1.00 78.69 100 ALA A C 1
ATOM 817 O O . ALA A 1 100 ? -8.033 -4.610 -11.119 1.00 78.69 100 ALA A O 1
ATOM 818 N N . ARG A 1 101 ? -9.011 -3.028 -9.893 1.00 75.12 101 ARG A N 1
ATOM 819 C CA . ARG A 1 101 ? -7.843 -2.813 -9.013 1.00 75.12 101 ARG A CA 1
ATOM 820 C C . ARG A 1 101 ? -7.246 -4.097 -8.418 1.00 75.12 101 ARG A C 1
ATOM 822 O O . ARG A 1 101 ? -6.073 -4.100 -8.063 1.00 75.12 101 ARG A O 1
ATOM 829 N N . HIS A 1 102 ? -8.047 -5.144 -8.228 1.00 74.44 102 HIS A N 1
ATOM 830 C CA . HIS A 1 102 ? -7.569 -6.413 -7.681 1.00 74.44 102 HIS A CA 1
ATOM 831 C C . HIS A 1 102 ? -6.814 -7.258 -8.718 1.00 74.44 102 HIS A C 1
ATOM 833 O O . HIS A 1 102 ? -5.900 -7.977 -8.333 1.00 74.44 102 HIS A O 1
ATOM 839 N N . GLU A 1 103 ? -7.136 -7.115 -10.003 1.00 72.00 103 GLU A N 1
ATOM 840 C CA . GLU A 1 103 ? -6.454 -7.788 -11.114 1.00 72.00 103 GLU A CA 1
ATOM 841 C C . GLU A 1 103 ? -5.122 -7.100 -11.429 1.00 72.00 103 GLU A C 1
ATOM 843 O O . GLU A 1 103 ? -4.115 -7.766 -11.626 1.00 72.00 103 GLU A O 1
ATOM 848 N N . ALA A 1 104 ? -5.063 -5.768 -11.319 1.00 76.88 104 ALA A N 1
ATOM 849 C CA . ALA A 1 104 ? -3.835 -4.988 -11.517 1.00 76.88 104 ALA A CA 1
ATOM 850 C C . ALA A 1 104 ? -2.723 -5.250 -10.474 1.00 76.88 104 ALA A C 1
ATOM 852 O O . ALA A 1 104 ? -1.630 -4.701 -10.579 1.00 76.88 104 ALA A O 1
ATOM 853 N N . ARG A 1 105 ? -2.999 -6.034 -9.423 1.00 69.94 105 ARG A N 1
ATOM 854 C CA . ARG A 1 105 ? -2.029 -6.357 -8.360 1.00 69.94 105 ARG A CA 1
ATOM 855 C C . ARG A 1 105 ? -1.176 -7.582 -8.660 1.00 69.94 105 ARG A C 1
ATOM 857 O O . ARG A 1 105 ? -0.241 -7.845 -7.908 1.00 69.94 105 ARG A O 1
ATOM 864 N N . VAL A 1 106 ? -1.509 -8.337 -9.700 1.00 69.69 106 VAL A N 1
ATOM 865 C CA . VAL A 1 106 ? -0.786 -9.543 -10.095 1.00 69.69 106 VAL A CA 1
ATOM 866 C C . VAL A 1 106 ? -0.399 -9.377 -11.558 1.00 69.69 106 VAL A C 1
ATOM 868 O O . VAL A 1 106 ? -1.255 -8.982 -12.344 1.00 69.69 106 VAL A O 1
ATOM 871 N N . PRO A 1 107 ? 0.854 -9.659 -11.952 1.00 71.38 107 PRO A N 1
ATOM 872 C CA . PRO A 1 107 ? 1.200 -9.731 -13.363 1.00 71.38 107 PRO A CA 1
ATOM 873 C C . PRO A 1 107 ? 0.251 -10.699 -14.076 1.00 71.38 107 PRO A C 1
ATOM 875 O O . PRO A 1 107 ? 0.113 -11.853 -13.669 1.00 71.38 107 PRO A O 1
ATOM 878 N N . PHE A 1 108 ? -0.420 -10.226 -15.120 1.00 74.50 108 PHE A N 1
ATOM 879 C CA . PHE A 1 108 ? -1.310 -11.031 -15.945 1.00 74.50 108 PHE A CA 1
ATOM 880 C C . PHE A 1 108 ? -0.831 -10.994 -17.393 1.00 74.50 108 PHE A C 1
ATOM 882 O O . PHE A 1 108 ? -0.140 -10.070 -17.816 1.00 74.50 108 PHE A O 1
ATOM 889 N N . SER A 1 109 ? -1.168 -12.036 -18.148 1.00 70.44 109 SER A N 1
ATOM 890 C CA . SER A 1 109 ? -0.833 -12.090 -19.568 1.00 70.44 109 SER A CA 1
ATOM 891 C C . SER A 1 109 ? -1.658 -11.045 -20.319 1.00 70.44 109 SER A C 1
ATOM 893 O O . SER A 1 109 ? -2.889 -11.108 -20.308 1.00 70.44 109 SER A O 1
ATOM 895 N N . ASP A 1 110 ? -0.975 -10.095 -20.960 1.00 68.12 110 ASP A N 1
ATOM 896 C CA . ASP A 1 110 ? -1.607 -9.149 -21.874 1.00 68.12 110 ASP A CA 1
ATOM 897 C C . ASP A 1 110 ? -1.990 -9.882 -23.169 1.00 68.12 110 ASP A C 1
ATOM 899 O O . ASP A 1 110 ? -1.129 -10.346 -23.919 1.00 68.12 110 ASP A O 1
ATOM 903 N N . ARG A 1 111 ? -3.297 -10.020 -23.421 1.00 64.00 111 ARG A N 1
ATOM 904 C CA . ARG A 1 111 ? -3.819 -10.621 -24.662 1.00 64.00 111 ARG A CA 1
ATOM 905 C C . ARG A 1 111 ? -3.724 -9.658 -25.850 1.00 64.00 111 ARG A C 1
ATOM 907 O O . ARG A 1 111 ? -3.922 -10.088 -26.982 1.00 64.00 111 ARG A O 1
ATOM 914 N N . GLY A 1 112 ? -3.452 -8.379 -25.590 1.00 58.09 112 GLY A N 1
ATOM 915 C CA . GLY A 1 112 ? -3.392 -7.297 -26.563 1.00 58.09 112 GLY A CA 1
ATOM 916 C C . GLY A 1 112 ? -2.018 -7.069 -27.186 1.00 58.09 112 GLY A C 1
ATOM 917 O O . GLY A 1 112 ? -1.916 -6.192 -28.033 1.00 58.09 112 GLY A O 1
ATOM 918 N N . ALA A 1 113 ? -0.982 -7.847 -26.848 1.00 55.41 113 ALA A N 1
ATOM 919 C CA . ALA A 1 113 ? 0.400 -7.669 -27.328 1.00 55.41 113 ALA A CA 1
ATOM 920 C C . ALA A 1 113 ? 0.613 -7.789 -28.862 1.00 55.41 113 ALA A C 1
ATOM 922 O O . ALA A 1 113 ? 1.750 -7.787 -29.324 1.00 55.41 113 ALA A O 1
ATOM 923 N N . GLN A 1 114 ? -0.454 -7.844 -29.666 1.00 55.25 114 GLN A N 1
ATOM 924 C CA . GLN A 1 114 ? -0.415 -7.780 -31.132 1.00 55.25 114 GLN A CA 1
ATOM 925 C C . GLN A 1 114 ? 0.099 -6.438 -31.688 1.00 55.25 114 GLN A C 1
ATOM 927 O O . GLN A 1 114 ? 0.374 -6.352 -32.876 1.00 55.25 114 GLN A O 1
ATOM 932 N N . TRP A 1 115 ? 0.226 -5.384 -30.873 1.00 57.41 115 TRP A N 1
ATOM 933 C CA . TRP A 1 115 ? 0.745 -4.080 -31.322 1.00 57.41 115 TRP A CA 1
ATOM 934 C C . TRP A 1 115 ? 2.282 -3.981 -31.320 1.00 57.41 115 TRP A C 1
ATOM 936 O O . TRP A 1 115 ? 2.814 -2.954 -31.730 1.00 57.41 115 TRP A O 1
ATOM 946 N N . LEU A 1 116 ? 2.987 -5.012 -30.839 1.00 58.62 116 LEU A N 1
ATOM 947 C CA . LEU A 1 116 ? 4.456 -5.098 -30.851 1.00 58.62 116 LEU A CA 1
ATOM 948 C C . LEU A 1 116 ? 5.021 -5.740 -32.137 1.00 58.62 116 LEU A C 1
ATOM 950 O O . LEU A 1 116 ? 6.229 -5.973 -32.194 1.00 58.62 116 LEU A O 1
ATOM 954 N N . GLU A 1 117 ? 4.174 -6.022 -33.137 1.00 52.84 117 GLU A N 1
ATOM 955 C CA . GLU A 1 117 ? 4.578 -6.448 -34.493 1.00 52.84 117 GLU A CA 1
ATOM 956 C C . GLU A 1 117 ? 4.888 -5.263 -35.421 1.00 52.84 117 GLU A C 1
ATOM 958 O O . GLU A 1 117 ? 4.090 -4.297 -35.458 1.00 52.84 117 GLU A O 1
#

Foldseek 3Di:
DCPCVPPPHLADPDLVVRQVVCVVVVHDCPPSSVVSVVVVVVVVVVVVVVVVQLVVQVVPDDCVCCVVVQWDWRADPDPPDGTDIDGHDPDDDPDDDDDDPVRVVDDDDDPPCPVSD

Sequence (117 aa):
MSAWISPHVIRPQRDRDFELVLTWLGLQVQPYFENASTLRYEVHRATRELRNRLEAVADNADLHELERMGHMTLDITEPGFRGIFVTKVLGISPFTELVARHEARVPFSDRGAQWLE

Radius of gyration: 20.3 Å; chains: 1; bounding box: 47×19×57 Å

pLDDT: mean 82.53, std 11.56, range [43.16, 96.5]

Secondary structure (DSSP, 8-state):
--GGGSTT-SS-SSHHHHHHHHHHTT--STTHHHHHHHHHHHHHHHHHHHHHHHHHHHHTS-HHHHHHHSEEEE----TT---EEEE------SS-----TTGGGS----TTGGGG-